Protein AF-A0A1T2L4C2-F1 (afdb_monomer)

Nearest PDB structures (foldseek):
  3mem-assembly1_A  TM=8.957E-01  e=5.351E-04  Marinobacter nauticus VT8
  9ant-assembly1_A  TM=5.342E-01  e=6.808E+00  Drosophila melanogaster

Mean predicted aligned error: 5.76 Å

Radius of gyration: 14.85 Å; Cα contacts (8 Å, |Δi|>4): 71; chains: 1; bounding box: 32×33×34 Å

Foldseek 3Di:
DVLVVCVVVVHDPLVSCLVVCLCPLPDDDPNVLSSLVSVLVLLLCVVVVPDPDDVDDRDPVSCVVNVHDPVVSVVVSVVVVVCVVVVVVVVVVVVD

Secondary structure (DSSP, 8-state):
-HHHHHHHTT--HHHHHHHHHTT-TT--STTHHHHHHHHHHHHHHHHTT-SS---PPPPHHHHHHHT--HHHHHHHHHHHHTTHHHHHHHHHHH--

Organism: NCBI:txid642797

Structure (mmCIF, N/CA/C/O backbone):
data_AF-A0A1T2L4C2-F1
#
_entry.id   AF-A0A1T2L4C2-F1
#
loop_
_atom_site.group_PDB
_atom_site.id
_atom_site.type_symbol
_atom_site.label_atom_id
_atom_site.label_alt_id
_atom_site.label_comp_id
_atom_site.label_asym_id
_atom_site.label_entity_id
_atom_site.label_seq_id
_atom_site.pdbx_PDB_ins_code
_atom_site.Cartn_x
_atom_site.Cartn_y
_atom_site.Cartn_z
_atom_site.occupancy
_atom_site.B_iso_or_equiv
_atom_site.auth_seq_id
_atom_site.auth_comp_id
_atom_site.auth_asym_id
_atom_site.auth_atom_id
_atom_site.pdbx_PDB_model_num
ATOM 1 N N . MET A 1 1 ? 15.410 -5.216 9.143 1.00 71.44 1 MET A N 1
ATOM 2 C CA . MET A 1 1 ? 15.477 -6.603 9.669 1.00 71.44 1 MET A CA 1
ATOM 3 C C . MET A 1 1 ? 14.407 -7.520 9.063 1.00 71.44 1 MET A C 1
ATOM 5 O O . MET A 1 1 ? 14.756 -8.639 8.713 1.00 71.44 1 MET A O 1
ATOM 9 N N . GLY A 1 2 ? 13.165 -7.063 8.836 1.00 83.00 2 GLY A N 1
ATOM 1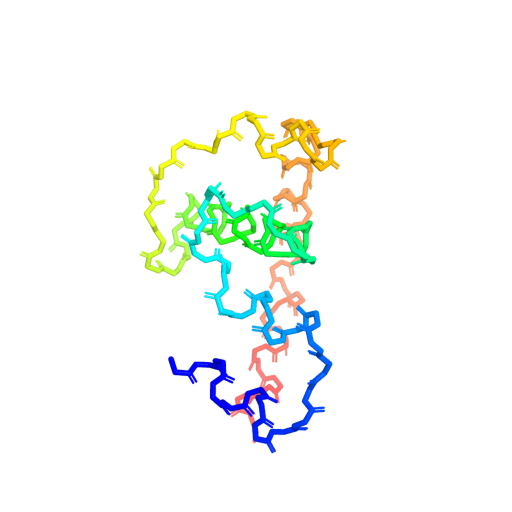0 C CA . GLY A 1 2 ? 12.077 -7.896 8.280 1.00 83.00 2 GLY A CA 1
ATOM 11 C C . GLY A 1 2 ? 12.389 -8.639 6.969 1.00 83.00 2 GLY A C 1
ATOM 12 O O . GLY A 1 2 ? 12.128 -9.833 6.876 1.00 83.00 2 GLY A O 1
ATOM 13 N N . ASN A 1 3 ? 13.040 -7.994 5.993 1.00 84.38 3 ASN A N 1
ATOM 14 C CA . ASN A 1 3 ? 13.368 -8.633 4.705 1.00 84.38 3 ASN A CA 1
ATOM 15 C C . ASN A 1 3 ? 14.257 -9.891 4.847 1.00 84.38 3 ASN A C 1
ATOM 17 O O . ASN A 1 3 ? 14.122 -10.847 4.090 1.00 84.38 3 ASN A O 1
ATOM 21 N N . TRP A 1 4 ? 15.159 -9.932 5.835 1.00 89.88 4 TRP A N 1
ATOM 22 C CA . TRP A 1 4 ? 15.981 -11.124 6.079 1.00 89.88 4 TRP A CA 1
ATOM 23 C C . TRP A 1 4 ? 15.135 -12.321 6.542 1.00 89.88 4 TRP A C 1
ATOM 25 O O . TRP A 1 4 ? 15.375 -13.453 6.114 1.00 89.88 4 TRP A O 1
ATOM 35 N N . LEU A 1 5 ? 14.123 -12.066 7.375 1.00 92.56 5 LEU A N 1
ATOM 36 C CA . LEU A 1 5 ? 13.219 -13.097 7.875 1.00 92.56 5 LEU A CA 1
ATOM 37 C C . LEU A 1 5 ? 12.347 -13.651 6.745 1.00 92.56 5 LEU A C 1
ATOM 39 O O . LEU A 1 5 ? 12.273 -14.864 6.581 1.00 92.56 5 LEU A O 1
ATOM 43 N N . MET A 1 6 ? 11.773 -12.771 5.917 1.00 94.56 6 MET A N 1
ATOM 44 C CA . MET A 1 6 ? 10.946 -13.170 4.770 1.00 94.56 6 MET A CA 1
ATOM 45 C C . MET A 1 6 ? 11.717 -14.081 3.804 1.00 94.56 6 MET A C 1
ATOM 47 O O . MET A 1 6 ? 11.224 -15.143 3.418 1.00 94.56 6 MET A O 1
ATOM 51 N N . ARG A 1 7 ? 12.981 -13.741 3.516 1.00 90.69 7 ARG A N 1
ATOM 52 C CA . ARG A 1 7 ? 13.867 -14.586 2.701 1.00 90.69 7 ARG A CA 1
ATOM 53 C C . ARG A 1 7 ? 14.168 -15.928 3.364 1.00 90.69 7 ARG A C 1
ATOM 55 O O . ARG A 1 7 ? 14.148 -16.957 2.694 1.00 90.69 7 ARG A O 1
AT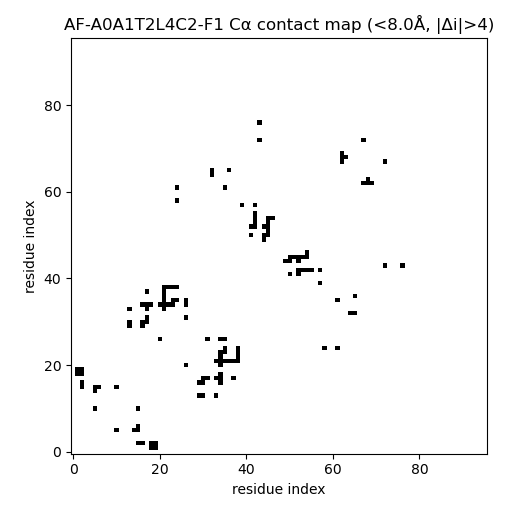OM 62 N N . SER A 1 8 ? 14.421 -15.936 4.672 1.00 93.31 8 SER A N 1
ATOM 63 C CA . SER A 1 8 ? 14.672 -17.169 5.436 1.00 93.31 8 SER A CA 1
ATOM 64 C C . SER A 1 8 ? 13.453 -18.096 5.457 1.00 93.31 8 SER A C 1
ATOM 66 O O . SER A 1 8 ? 13.600 -19.315 5.414 1.00 93.31 8 SER A O 1
ATOM 68 N N . TRP A 1 9 ? 12.250 -17.522 5.449 1.00 95.81 9 TRP A N 1
ATOM 69 C CA . TRP A 1 9 ? 10.979 -18.239 5.339 1.00 95.81 9 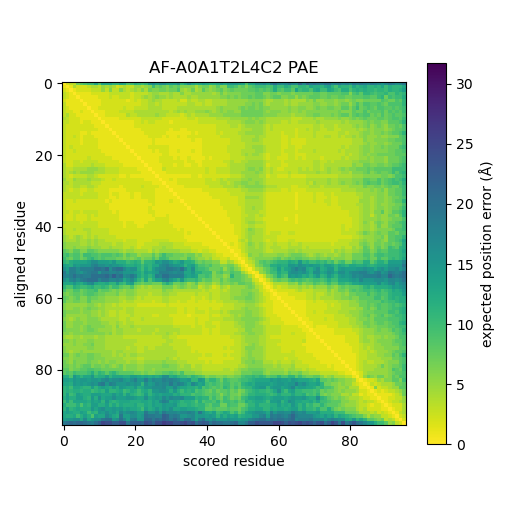TRP A CA 1
ATOM 70 C C . TRP A 1 9 ? 10.595 -18.613 3.905 1.00 95.81 9 TRP A C 1
ATOM 72 O O . TRP A 1 9 ? 9.561 -19.242 3.704 1.00 95.81 9 TRP A O 1
ATOM 82 N N . ARG A 1 10 ? 11.435 -18.285 2.912 1.00 95.25 10 ARG A N 1
ATOM 83 C CA . ARG A 1 10 ? 11.179 -18.532 1.483 1.00 95.25 10 ARG A CA 1
ATOM 84 C C . ARG A 1 10 ? 9.867 -17.903 1.003 1.00 95.25 10 ARG A C 1
ATOM 86 O O . ARG A 1 10 ? 9.154 -18.495 0.195 1.00 95.25 10 ARG A O 1
ATOM 93 N N . MET A 1 11 ? 9.560 -16.706 1.500 1.00 97.31 11 MET A N 1
ATOM 94 C CA . MET A 1 11 ? 8.413 -15.940 1.023 1.00 97.31 11 MET A CA 1
ATOM 95 C C . MET A 1 11 ? 8.595 -15.541 -0.452 1.00 97.31 11 MET A C 1
ATOM 97 O O . MET A 1 11 ? 9.738 -15.350 -0.887 1.00 97.31 11 MET A O 1
ATOM 101 N N . PRO A 1 12 ? 7.494 -15.382 -1.210 1.00 97.12 12 PRO A N 1
ATOM 102 C CA . PRO A 1 12 ? 7.530 -14.889 -2.586 1.00 97.12 12 PRO A CA 1
ATOM 103 C C . PRO A 1 12 ? 8.260 -13.545 -2.730 1.00 97.12 12 PRO A C 1
ATOM 105 O O . PRO A 1 12 ? 8.257 -12.721 -1.811 1.00 97.12 12 PRO A O 1
ATOM 108 N N . GLU A 1 13 ? 8.847 -13.296 -3.905 1.00 94.31 13 GLU A N 1
ATOM 109 C CA . GLU A 1 13 ? 9.621 -12.073 -4.183 1.00 94.31 13 GLU A CA 1
ATOM 110 C C . GLU A 1 13 ? 8.798 -10.785 -4.052 1.00 94.31 13 GLU A C 1
ATOM 112 O O . GLU A 1 13 ? 9.330 -9.762 -3.622 1.00 94.31 13 GLU A O 1
ATOM 117 N N . GLU A 1 14 ? 7.495 -10.842 -4.321 1.00 96.12 14 GLU A N 1
ATOM 118 C CA . GLU A 1 14 ? 6.564 -9.734 -4.087 1.00 96.12 14 GLU A CA 1
ATOM 119 C C . GLU A 1 14 ? 6.504 -9.321 -2.607 1.00 96.12 14 GLU A C 1
ATOM 121 O O . GLU A 1 14 ? 6.532 -8.129 -2.291 1.00 96.12 14 GLU A O 1
ATOM 126 N N . ILE A 1 15 ? 6.548 -10.283 -1.680 1.00 96.19 15 ILE A N 1
ATOM 127 C CA . ILE A 1 15 ? 6.577 -10.014 -0.235 1.00 96.19 15 ILE A CA 1
ATOM 128 C C . ILE A 1 15 ? 7.957 -9.520 0.200 1.00 96.19 15 ILE A C 1
ATOM 130 O O . ILE A 1 15 ? 8.048 -8.535 0.934 1.00 96.19 15 ILE A O 1
ATOM 134 N N . ASN A 1 16 ? 9.036 -10.155 -0.276 1.00 95.81 16 ASN A N 1
ATOM 135 C CA . ASN A 1 16 ? 10.403 -9.707 0.022 1.00 95.81 16 ASN A CA 1
ATOM 136 C C . ASN A 1 16 ? 10.608 -8.248 -0.422 1.00 95.81 16 ASN A C 1
ATOM 138 O O . ASN A 1 16 ? 11.125 -7.426 0.337 1.00 95.81 16 ASN A O 1
ATOM 142 N N . THR A 1 17 ? 10.148 -7.913 -1.628 1.00 96.06 17 THR A N 1
ATOM 143 C CA . THR A 1 17 ? 10.251 -6.567 -2.200 1.00 96.06 17 THR A CA 1
ATOM 144 C C . THR A 1 17 ? 9.408 -5.562 -1.427 1.00 96.06 17 THR A C 1
ATOM 146 O O . THR A 1 17 ? 9.933 -4.525 -1.031 1.00 96.06 17 THR A O 1
ATOM 149 N N . THR A 1 18 ? 8.154 -5.891 -1.113 1.00 96.06 18 THR A N 1
ATOM 150 C CA . THR A 1 18 ? 7.275 -5.034 -0.297 1.00 96.06 18 THR A CA 1
ATOM 151 C C . THR A 1 18 ? 7.910 -4.719 1.057 1.00 96.06 18 THR A C 1
ATOM 153 O O . THR A 1 18 ? 8.082 -3.557 1.414 1.00 96.06 18 THR A O 1
ATOM 156 N N . VAL A 1 19 ? 8.370 -5.736 1.792 1.00 94.94 19 VAL A N 1
ATOM 157 C CA . VAL A 1 19 ? 8.994 -5.541 3.112 1.00 94.94 19 VAL A CA 1
ATOM 158 C C . VAL A 1 19 ? 10.316 -4.771 3.017 1.00 94.94 19 VAL A C 1
ATOM 160 O O . VAL A 1 19 ? 10.682 -4.066 3.958 1.00 94.94 19 VAL A O 1
ATOM 163 N N . ARG A 1 20 ? 11.047 -4.872 1.903 1.00 94.62 20 ARG A N 1
ATOM 164 C CA . ARG A 1 20 ? 12.272 -4.092 1.683 1.00 94.62 20 ARG A CA 1
ATOM 165 C C . ARG A 1 20 ? 11.981 -2.621 1.377 1.00 94.62 20 ARG A C 1
ATOM 167 O O . ARG A 1 20 ? 12.706 -1.769 1.880 1.00 94.62 20 ARG A O 1
ATOM 174 N N . GLU A 1 21 ? 10.957 -2.341 0.576 1.00 95.25 21 GLU A N 1
ATOM 175 C CA . GLU A 1 21 ? 10.756 -1.032 -0.062 1.00 95.25 21 GLU A CA 1
ATOM 176 C C . GLU A 1 21 ? 9.574 -0.225 0.495 1.00 95.25 21 GLU A C 1
ATOM 178 O O . GLU A 1 21 ? 9.439 0.933 0.131 1.00 95.25 21 GLU A O 1
ATOM 183 N N . HIS A 1 22 ? 8.736 -0.763 1.389 1.00 92.75 22 HIS A N 1
ATOM 184 C CA . HIS A 1 22 ? 7.540 -0.058 1.894 1.00 92.75 22 HIS A CA 1
ATOM 185 C C . HIS A 1 22 ? 7.803 1.281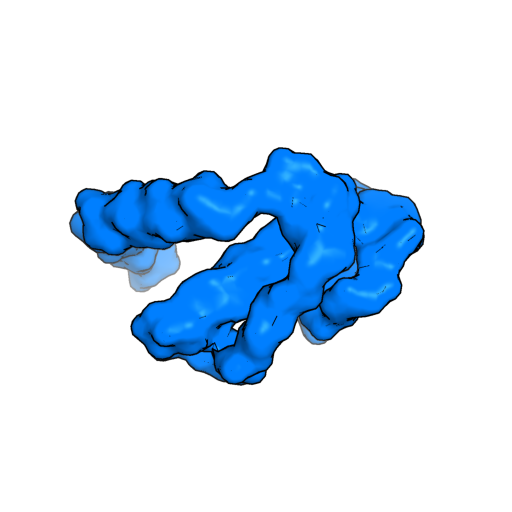 2.603 1.00 92.75 22 HIS A C 1
ATOM 187 O O . HIS A 1 22 ? 6.867 2.039 2.787 1.00 92.75 22 HIS A O 1
ATOM 193 N N . HIS A 1 23 ? 9.041 1.613 2.982 1.00 90.19 23 HIS A N 1
ATOM 194 C CA . HIS A 1 23 ? 9.394 2.946 3.501 1.00 90.19 23 HIS A CA 1
ATOM 195 C C . HIS A 1 23 ? 9.909 3.915 2.419 1.00 90.19 23 HIS A C 1
ATOM 197 O O . HIS A 1 23 ? 10.213 5.072 2.707 1.00 90.19 23 HIS A O 1
ATOM 203 N N . ASN A 1 24 ? 10.062 3.452 1.180 1.00 91.12 24 ASN A N 1
ATOM 204 C CA . ASN A 1 24 ? 10.604 4.208 0.060 1.00 91.12 24 ASN A CA 1
ATOM 205 C C . ASN A 1 24 ? 9.461 4.740 -0.817 1.00 91.12 24 ASN A C 1
ATOM 207 O O . ASN A 1 24 ? 9.022 4.081 -1.757 1.00 91.12 24 ASN A O 1
ATOM 211 N N . SER A 1 25 ? 9.015 5.968 -0.544 1.00 88.69 25 SER A N 1
ATOM 212 C CA . SER A 1 25 ? 7.917 6.626 -1.274 1.00 88.69 25 SER A CA 1
ATOM 213 C C . SER A 1 25 ? 8.190 6.869 -2.764 1.00 88.69 25 SER A C 1
ATOM 215 O O . SER A 1 25 ? 7.268 7.182 -3.516 1.00 88.69 25 SER A O 1
ATOM 217 N N . ALA A 1 26 ? 9.444 6.742 -3.202 1.00 91.19 26 ALA A N 1
ATOM 218 C CA . ALA A 1 26 ? 9.853 6.900 -4.593 1.00 91.19 26 ALA A CA 1
ATOM 219 C C . ALA A 1 26 ? 10.041 5.556 -5.321 1.00 91.19 26 ALA A C 1
ATOM 221 O O . ALA A 1 26 ? 10.506 5.540 -6.464 1.00 91.19 26 ALA A O 1
ATOM 222 N N . TYR A 1 27 ? 9.717 4.425 -4.686 1.00 93.50 27 TYR A N 1
ATOM 223 C CA . TYR A 1 27 ? 9.907 3.113 -5.290 1.00 93.50 27 TYR A CA 1
ATOM 224 C C . TYR A 1 27 ? 8.958 2.881 -6.478 1.00 93.50 27 TYR A C 1
ATOM 226 O O . TYR A 1 27 ? 7.734 2.955 -6.370 1.00 93.50 27 TYR A O 1
ATOM 234 N N . CYS A 1 28 ? 9.541 2.567 -7.635 1.00 94.50 28 CYS A N 1
ATOM 235 C CA . CYS A 1 28 ? 8.828 2.335 -8.895 1.00 94.50 28 CYS A CA 1
ATOM 236 C C . CYS A 1 28 ? 9.286 1.056 -9.622 1.00 94.50 28 CYS A C 1
ATOM 238 O O . CYS A 1 28 ? 9.069 0.907 -10.823 1.00 94.50 28 CYS A O 1
ATOM 240 N N . GLY A 1 29 ? 9.958 0.151 -8.901 1.00 94.69 29 GLY A N 1
ATOM 241 C CA . GLY A 1 29 ? 10.463 -1.112 -9.437 1.00 94.69 29 GLY A CA 1
ATOM 242 C C . GLY A 1 29 ? 9.402 -2.213 -9.546 1.00 94.69 29 GLY A C 1
ATOM 243 O O . GLY A 1 29 ? 8.196 -1.976 -9.477 1.00 94.69 29 GLY A O 1
ATOM 244 N N . GLU A 1 30 ? 9.864 -3.452 -9.712 1.00 96.44 30 GLU A N 1
ATOM 245 C CA . GLU A 1 30 ? 8.994 -4.632 -9.696 1.00 96.44 30 GLU A CA 1
ATOM 246 C C . GLU A 1 30 ? 8.200 -4.698 -8.383 1.00 96.44 30 GLU A C 1
ATOM 248 O O . GLU A 1 30 ? 8.722 -4.367 -7.324 1.00 96.44 30 GLU A O 1
ATOM 253 N N . TYR A 1 31 ? 6.927 -5.092 -8.438 1.00 96.88 31 TYR A N 1
ATOM 254 C CA . TYR A 1 31 ? 6.052 -5.157 -7.256 1.00 96.88 31 TYR A CA 1
ATOM 255 C C . TYR A 1 31 ? 5.817 -3.816 -6.533 1.00 96.88 31 TYR A C 1
ATOM 257 O O . TYR A 1 31 ? 5.262 -3.807 -5.432 1.00 96.88 31 TYR A O 1
ATOM 265 N N . ALA A 1 32 ? 6.160 -2.676 -7.150 1.00 95.12 32 ALA A N 1
ATOM 266 C CA . ALA A 1 32 ? 5.935 -1.351 -6.570 1.00 95.12 32 ALA A CA 1
ATOM 267 C C . ALA A 1 32 ? 4.499 -1.090 -6.084 1.00 95.12 32 ALA A C 1
ATOM 269 O O . ALA A 1 32 ? 4.370 -0.469 -5.030 1.00 95.12 32 ALA A O 1
ATOM 270 N N . PRO A 1 33 ? 3.423 -1.583 -6.740 1.00 95.50 33 PRO A N 1
ATOM 271 C CA . PRO A 1 33 ? 2.075 -1.380 -6.223 1.00 95.50 33 PRO A CA 1
ATOM 272 C C . PRO A 1 33 ? 1.883 -1.874 -4.783 1.00 95.50 33 PRO A C 1
ATOM 274 O O . PRO A 1 33 ? 1.214 -1.209 -3.999 1.00 95.50 33 PRO A O 1
ATOM 277 N N . TYR A 1 34 ? 2.511 -2.991 -4.404 1.00 95.94 34 TYR A N 1
ATOM 278 C CA . TYR A 1 34 ? 2.405 -3.528 -3.048 1.00 95.94 34 TYR A CA 1
ATOM 279 C C . TYR A 1 34 ? 3.203 -2.702 -2.036 1.00 95.94 34 TYR A C 1
ATOM 281 O O . TYR A 1 34 ? 2.673 -2.351 -0.984 1.00 95.94 34 TYR A O 1
ATOM 289 N N . ALA A 1 35 ? 4.447 -2.336 -2.364 1.00 95.38 35 ALA A N 1
ATOM 290 C CA . ALA A 1 35 ? 5.269 -1.474 -1.511 1.00 95.38 35 ALA A CA 1
ATOM 291 C C . ALA A 1 35 ? 4.593 -0.115 -1.266 1.00 95.38 35 ALA A C 1
ATOM 293 O O . ALA A 1 35 ? 4.510 0.341 -0.128 1.00 95.38 35 ALA A O 1
ATOM 294 N N . ASN A 1 36 ? 4.041 0.484 -2.322 1.00 94.50 36 ASN A N 1
ATOM 295 C CA . ASN A 1 36 ? 3.369 1.779 -2.265 1.00 94.50 36 ASN A CA 1
ATOM 296 C C . ASN A 1 36 ? 2.055 1.712 -1.481 1.00 94.50 36 ASN A C 1
ATOM 298 O O . ASN A 1 36 ? 1.730 2.646 -0.752 1.00 94.50 36 ASN A O 1
ATOM 302 N N . LEU A 1 37 ? 1.311 0.608 -1.592 1.00 94.31 37 LEU A N 1
ATOM 303 C CA . LEU A 1 37 ? 0.095 0.408 -0.809 1.00 94.31 37 LEU A CA 1
ATOM 304 C C . LEU A 1 37 ? 0.400 0.312 0.692 1.00 94.31 37 LEU A C 1
ATOM 306 O O . LEU A 1 37 ? -0.298 0.935 1.489 1.00 94.31 37 LEU A O 1
ATOM 310 N N . VAL A 1 38 ? 1.449 -0.425 1.075 1.00 93.94 38 VAL A N 1
ATOM 311 C CA . VAL A 1 38 ? 1.879 -0.513 2.482 1.00 93.94 38 VAL A CA 1
ATOM 312 C C . VAL A 1 38 ? 2.382 0.841 2.981 1.00 93.94 38 VAL A C 1
ATOM 314 O O . VAL A 1 38 ? 1.968 1.262 4.054 1.00 93.94 38 VAL A O 1
ATOM 317 N N . PHE A 1 39 ? 3.162 1.572 2.175 1.00 92.50 39 PHE A N 1
ATOM 318 C CA . PHE A 1 39 ? 3.574 2.941 2.506 1.00 92.50 39 PHE A CA 1
ATOM 319 C C . PHE A 1 39 ? 2.366 3.840 2.813 1.00 92.50 39 PHE A C 1
ATOM 321 O O . PHE A 1 39 ? 2.350 4.549 3.816 1.00 92.50 39 PHE A O 1
ATOM 328 N N . ILE A 1 40 ? 1.328 3.806 1.967 1.00 91.94 40 ILE A N 1
ATOM 329 C CA . ILE A 1 40 ? 0.108 4.596 2.186 1.00 91.94 40 ILE A CA 1
ATOM 330 C C . ILE A 1 40 ? -0.587 4.167 3.479 1.00 91.94 40 ILE A C 1
ATOM 332 O O . ILE A 1 40 ? -0.977 5.029 4.263 1.00 91.94 40 ILE A O 1
ATOM 336 N N . ALA A 1 41 ? -0.725 2.862 3.723 1.00 91.00 41 ALA A N 1
ATOM 337 C CA . ALA A 1 41 ? -1.337 2.354 4.947 1.00 91.00 41 ALA A CA 1
ATOM 338 C C . ALA A 1 41 ? -0.586 2.831 6.203 1.00 91.00 41 ALA A C 1
ATOM 340 O O . ALA A 1 41 ? -1.222 3.323 7.136 1.00 91.00 41 ALA A O 1
ATOM 341 N N . ASP A 1 42 ? 0.747 2.769 6.201 1.00 89.69 42 ASP A N 1
ATOM 342 C CA . ASP A 1 42 ? 1.582 3.236 7.312 1.00 89.69 42 ASP A CA 1
ATOM 343 C C . ASP A 1 42 ? 1.409 4.740 7.563 1.00 89.69 42 ASP A C 1
ATOM 345 O O . ASP A 1 42 ? 1.262 5.163 8.710 1.00 89.69 42 ASP A O 1
ATOM 349 N N . GLN A 1 43 ? 1.342 5.554 6.505 1.00 88.06 43 GLN A N 1
ATOM 350 C CA . GLN A 1 43 ? 1.102 6.995 6.633 1.00 88.06 43 GLN A CA 1
ATOM 351 C C . GLN A 1 43 ? -0.297 7.314 7.174 1.00 88.06 43 GLN A C 1
ATOM 353 O O . GLN A 1 43 ? -0.441 8.191 8.029 1.00 88.06 43 GLN A O 1
ATOM 358 N N . LEU A 1 44 ? -1.328 6.600 6.712 1.00 87.50 44 LEU A N 1
ATOM 359 C CA . LEU A 1 44 ? -2.698 6.766 7.206 1.00 87.50 44 LEU A CA 1
ATOM 360 C C . LEU A 1 44 ? -2.801 6.399 8.694 1.00 87.50 44 LEU A C 1
ATOM 362 O O . LEU A 1 44 ? -3.416 7.131 9.469 1.00 87.50 44 LEU A O 1
ATOM 366 N N . LEU A 1 45 ? -2.156 5.307 9.111 1.00 85.81 45 LEU A N 1
ATOM 367 C CA . LEU A 1 45 ? -2.085 4.897 10.516 1.00 85.81 45 LEU A CA 1
ATOM 368 C C . LEU A 1 45 ? -1.279 5.899 11.361 1.00 85.81 45 LEU A C 1
ATOM 370 O O . LEU A 1 45 ? -1.723 6.290 12.443 1.00 85.81 45 LEU A O 1
ATOM 374 N N . GLY A 1 46 ? -0.151 6.393 10.844 1.00 84.81 46 GLY A N 1
ATOM 375 C CA . GLY A 1 46 ? 0.672 7.430 11.476 1.00 84.81 46 GLY A CA 1
ATOM 376 C C . GLY A 1 46 ? -0.071 8.744 11.715 1.00 84.81 46 GLY A C 1
ATOM 377 O O . GLY A 1 46 ? 0.092 9.377 12.767 1.00 84.81 46 GLY A O 1
ATOM 378 N N . ALA A 1 47 ? -0.940 9.138 10.780 1.00 82.88 47 ALA A N 1
ATOM 379 C CA . ALA A 1 47 ? -1.807 10.307 10.919 1.00 82.88 47 ALA A CA 1
ATOM 380 C C . ALA A 1 47 ? -2.834 10.153 12.057 1.00 82.88 47 ALA A C 1
ATOM 382 O O . ALA A 1 47 ? -3.150 11.135 12.726 1.00 82.88 47 ALA A O 1
ATOM 383 N N . GLN A 1 48 ? -3.288 8.925 12.329 1.00 80.81 48 GLN A N 1
ATOM 384 C CA . GLN A 1 48 ? -4.158 8.589 13.466 1.00 80.81 48 GLN A CA 1
ATOM 385 C C . GLN A 1 48 ? -3.385 8.427 14.791 1.00 80.81 48 GLN A C 1
ATOM 387 O O . GLN A 1 48 ? -3.984 8.218 15.843 1.00 80.81 48 GLN A O 1
ATOM 392 N N . GLY A 1 49 ? -2.053 8.545 14.767 1.00 78.69 49 GLY A N 1
ATOM 393 C CA . GLY A 1 49 ? -1.198 8.415 15.948 1.00 78.69 49 GLY A CA 1
ATOM 394 C C . GLY A 1 49 ? -0.692 6.998 16.224 1.00 78.69 49 GLY A C 1
ATOM 395 O O . GLY A 1 49 ? -0.141 6.769 17.299 1.00 78.69 49 GLY A O 1
ATOM 396 N N . PHE A 1 50 ? -0.843 6.066 15.279 1.00 77.44 50 PHE A N 1
ATOM 397 C CA . PHE A 1 50 ? -0.282 4.719 15.384 1.00 77.44 50 PHE A CA 1
ATOM 398 C C . PHE A 1 50 ? 1.120 4.636 14.764 1.00 77.44 50 PHE A C 1
ATOM 400 O O . PHE A 1 50 ? 1.353 5.126 13.664 1.00 77.44 50 PHE A O 1
ATOM 407 N N . GLY A 1 51 ? 2.039 3.945 15.445 1.00 69.38 51 GLY A N 1
ATOM 408 C CA . GLY A 1 51 ? 3.403 3.704 14.960 1.00 69.38 51 GLY A CA 1
ATOM 409 C C . GLY A 1 51 ? 4.330 4.926 15.020 1.00 69.38 51 GLY A C 1
ATOM 410 O O . GLY A 1 51 ? 3.966 5.986 15.523 1.00 69.38 51 GLY A O 1
ATOM 411 N N . ASP A 1 52 ? 5.542 4.753 14.487 1.00 66.62 52 ASP A N 1
ATOM 412 C CA . ASP A 1 52 ? 6.607 5.774 14.449 1.00 66.62 52 ASP A CA 1
ATOM 413 C C . ASP A 1 52 ? 6.697 6.493 13.083 1.00 66.62 52 ASP A C 1
ATOM 415 O O . ASP A 1 52 ? 7.700 7.136 12.765 1.00 66.62 52 ASP A O 1
ATOM 419 N N . GLY A 1 53 ? 5.669 6.352 12.239 1.00 60.94 53 GLY A N 1
ATOM 420 C CA . GLY A 1 53 ? 5.649 6.888 10.877 1.00 60.94 53 GLY A CA 1
ATOM 421 C C . GLY A 1 53 ? 5.771 8.414 10.828 1.00 60.94 53 GLY A C 1
ATOM 422 O O . GLY A 1 53 ? 5.206 9.138 11.654 1.00 60.94 53 GLY A O 1
ATOM 423 N N . VAL A 1 54 ? 6.504 8.924 9.833 1.00 59.81 54 VAL A N 1
ATOM 424 C CA . VAL A 1 54 ? 6.621 10.368 9.599 1.00 59.81 54 VAL A CA 1
ATOM 425 C C . VAL A 1 54 ? 5.276 10.879 9.104 1.00 59.81 54 VAL A C 1
ATOM 427 O O . VAL A 1 54 ? 4.800 10.455 8.061 1.00 59.81 54 VAL A O 1
ATOM 430 N N . ARG A 1 55 ? 4.672 11.832 9.814 1.00 64.31 55 ARG A N 1
ATOM 431 C CA . ARG A 1 55 ? 3.407 12.476 9.422 1.00 64.31 55 ARG A CA 1
ATOM 432 C C . ARG A 1 55 ? 3.614 13.453 8.266 1.00 64.31 55 ARG A C 1
ATOM 434 O O . ARG A 1 55 ? 3.458 14.660 8.432 1.00 64.31 55 ARG A O 1
ATOM 441 N N . ASP A 1 56 ? 4.031 12.930 7.125 1.00 64.31 56 ASP A N 1
ATOM 442 C CA . ASP A 1 56 ? 4.221 13.702 5.907 1.00 64.31 56 ASP A CA 1
ATOM 443 C C . ASP A 1 56 ? 3.011 13.565 4.985 1.00 64.31 56 ASP A C 1
ATOM 445 O O . ASP A 1 56 ? 2.294 12.559 4.998 1.00 64.31 56 ASP A O 1
ATOM 449 N N . THR A 1 57 ? 2.788 14.591 4.171 1.00 72.19 57 THR A N 1
ATOM 450 C CA . THR A 1 57 ? 1.726 14.588 3.165 1.00 72.19 57 THR A CA 1
ATOM 451 C C . THR A 1 57 ? 1.951 13.471 2.149 1.00 72.19 57 THR A C 1
ATOM 453 O O . THR A 1 57 ? 3.051 13.318 1.616 1.00 72.19 57 THR A O 1
ATOM 456 N N . LEU A 1 58 ? 0.902 12.693 1.866 1.00 83.56 58 LEU A N 1
ATOM 457 C CA . LEU A 1 58 ? 0.957 11.624 0.872 1.00 83.56 58 LEU A CA 1
ATOM 458 C C . LEU A 1 58 ? 1.276 12.199 -0.520 1.00 83.56 58 LEU A C 1
ATOM 460 O O . LEU A 1 58 ? 0.569 13.097 -0.984 1.00 83.56 58 LEU A O 1
ATOM 464 N N . PRO A 1 59 ? 2.300 11.683 -1.225 1.00 83.81 59 PRO A N 1
ATOM 465 C CA . PRO A 1 59 ? 2.578 12.101 -2.591 1.00 83.81 59 PRO A CA 1
ATOM 466 C C . PRO A 1 59 ? 1.398 11.772 -3.513 1.00 83.81 59 PRO A C 1
ATOM 468 O O . PRO A 1 59 ? 1.049 10.606 -3.699 1.00 83.81 59 PRO A O 1
ATOM 471 N N . GLN A 1 60 ? 0.826 12.786 -4.169 1.00 85.44 60 GLN A N 1
ATOM 472 C CA . GLN A 1 60 ? -0.284 12.606 -5.119 1.00 85.44 60 GLN A CA 1
ATOM 473 C C . GLN A 1 60 ? 0.062 11.632 -6.262 1.00 85.44 60 GLN A C 1
ATOM 475 O O . GLN A 1 60 ? -0.808 10.948 -6.808 1.00 85.44 60 GLN A O 1
ATOM 480 N N . SER A 1 61 ? 1.345 11.550 -6.621 1.00 87.00 61 SER A N 1
ATOM 48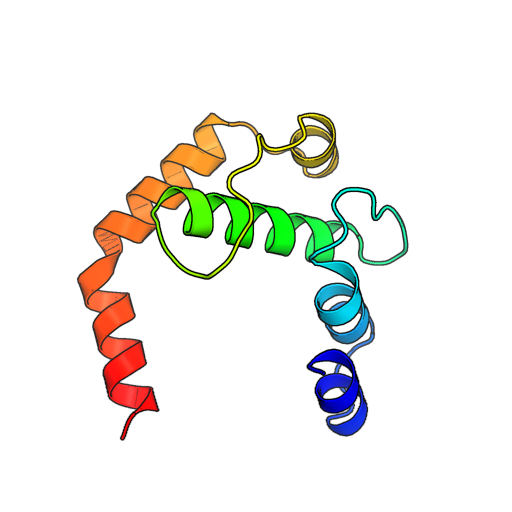1 C CA . SER A 1 61 ? 1.862 10.606 -7.611 1.00 87.00 61 SER A CA 1
ATOM 482 C C . SER A 1 61 ? 1.628 9.146 -7.217 1.00 87.00 61 SER A C 1
ATOM 484 O O . SER A 1 61 ? 1.336 8.342 -8.097 1.00 87.00 61 SER A O 1
ATOM 486 N N . LEU A 1 62 ? 1.698 8.801 -5.924 1.00 88.69 62 LEU A N 1
ATOM 487 C CA . LEU A 1 62 ? 1.447 7.439 -5.440 1.00 88.69 62 LEU A CA 1
ATOM 488 C C . LEU A 1 62 ? -0.027 7.061 -5.559 1.00 88.69 62 LEU A C 1
ATOM 490 O O . LEU A 1 62 ? -0.342 5.973 -6.035 1.00 88.69 62 LEU A O 1
ATOM 494 N N . LEU A 1 63 ? -0.922 7.981 -5.194 1.00 90.75 63 LEU A N 1
ATOM 495 C CA . LEU A 1 63 ? -2.363 7.776 -5.346 1.00 90.75 63 LEU A CA 1
ATOM 496 C C . LEU A 1 63 ? -2.721 7.573 -6.818 1.00 90.75 63 LEU A C 1
ATOM 498 O O . LEU A 1 63 ? -3.369 6.595 -7.177 1.00 90.75 63 LEU A O 1
ATOM 502 N N . THR A 1 64 ? -2.178 8.427 -7.686 1.00 90.81 64 THR A N 1
ATOM 503 C CA . THR A 1 64 ? -2.373 8.325 -9.138 1.00 90.81 64 THR A CA 1
ATOM 504 C C . THR A 1 64 ? -1.839 7.001 -9.692 1.00 90.81 64 THR A C 1
ATOM 506 O O . THR A 1 64 ? -2.515 6.358 -10.491 1.00 90.81 64 THR A O 1
ATOM 509 N N . ALA A 1 65 ? -0.653 6.560 -9.257 1.00 88.69 65 ALA A N 1
ATOM 510 C CA . ALA A 1 65 ? -0.045 5.306 -9.706 1.00 88.69 65 ALA A CA 1
ATOM 511 C C . ALA A 1 65 ? -0.859 4.062 -9.312 1.00 88.69 65 ALA A C 1
ATOM 513 O O . ALA A 1 65 ? -0.808 3.052 -10.012 1.00 88.69 65 ALA A O 1
ATOM 514 N N . LEU A 1 66 ? -1.610 4.137 -8.211 1.00 92.19 66 LEU A N 1
ATOM 515 C CA . LEU A 1 66 ? -2.490 3.069 -7.737 1.00 92.19 66 LEU A CA 1
ATOM 516 C C . LEU A 1 66 ? -3.950 3.235 -8.185 1.00 92.19 66 LEU A C 1
ATOM 518 O O . LEU A 1 66 ? -4.769 2.368 -7.893 1.00 92.19 66 LEU A O 1
ATOM 522 N N . GLY A 1 67 ? -4.284 4.326 -8.884 1.00 93.75 67 GLY A N 1
ATOM 523 C CA . GLY A 1 67 ? -5.664 4.655 -9.247 1.00 93.75 67 GLY A CA 1
ATOM 524 C C . GLY A 1 67 ? -6.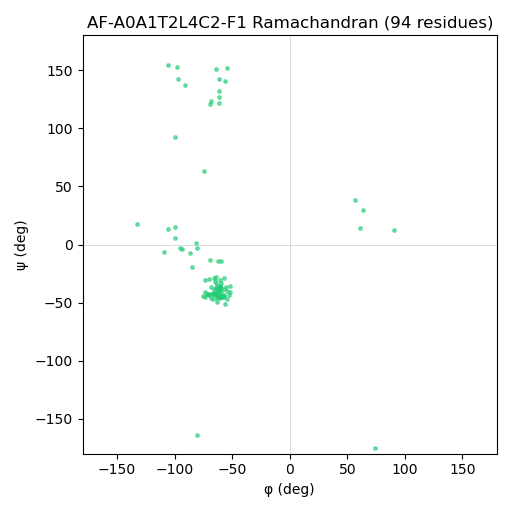558 4.924 -8.032 1.00 93.75 67 GLY A C 1
ATOM 525 O O . GLY A 1 67 ? -7.748 4.628 -8.083 1.00 93.75 67 GLY A O 1
ATOM 526 N N . LEU A 1 68 ? -5.973 5.430 -6.944 1.00 93.31 68 LEU A N 1
ATOM 527 C CA . LEU A 1 68 ? -6.666 5.755 -5.703 1.00 93.31 68 LEU A CA 1
ATOM 528 C C . LEU A 1 68 ? -7.022 7.240 -5.648 1.00 93.31 68 LEU A C 1
ATOM 530 O O . LEU A 1 68 ? -6.236 8.108 -6.032 1.00 93.31 68 LEU A O 1
ATOM 534 N N . GLU A 1 69 ? -8.193 7.527 -5.099 1.00 92.81 69 GLU A N 1
ATOM 535 C CA . GLU A 1 69 ? -8.645 8.871 -4.757 1.00 92.81 69 GLU A CA 1
ATOM 536 C C . GLU A 1 69 ? -8.583 9.096 -3.244 1.00 92.81 69 GLU A C 1
ATOM 538 O O . GLU A 1 69 ? -8.692 8.156 -2.457 1.00 92.81 69 GLU A O 1
ATOM 543 N N . GLN A 1 70 ? -8.456 10.359 -2.823 1.00 88.69 70 GLN A N 1
ATOM 544 C CA . GLN A 1 70 ? -8.429 10.714 -1.399 1.00 88.69 70 GLN A CA 1
ATOM 545 C C . GLN A 1 70 ? -9.692 10.236 -0.660 1.00 88.69 70 GLN A C 1
ATOM 547 O O . GLN A 1 70 ? -9.587 9.712 0.443 1.00 88.69 70 GLN A O 1
ATOM 552 N N . SER A 1 71 ? -10.860 10.328 -1.303 1.00 91.75 71 SER A N 1
ATOM 553 C CA . SER A 1 71 ? -12.141 9.832 -0.778 1.00 91.75 71 SER A CA 1
ATOM 554 C C . SER A 1 71 ? -12.082 8.354 -0.379 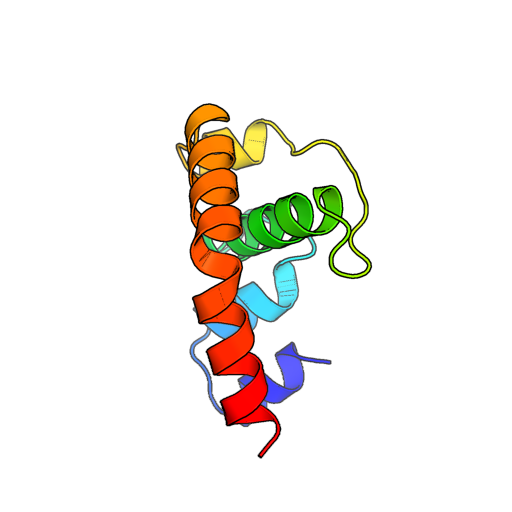1.00 91.75 71 SER A C 1
ATOM 556 O O . SER A 1 71 ? -12.587 7.973 0.670 1.00 91.75 71 SER A O 1
ATOM 558 N N . GLN A 1 72 ? -11.400 7.521 -1.169 1.00 92.81 72 GLN A N 1
ATOM 559 C CA . GLN A 1 72 ? -11.264 6.092 -0.888 1.00 92.81 72 GLN A CA 1
ATOM 560 C C . GLN A 1 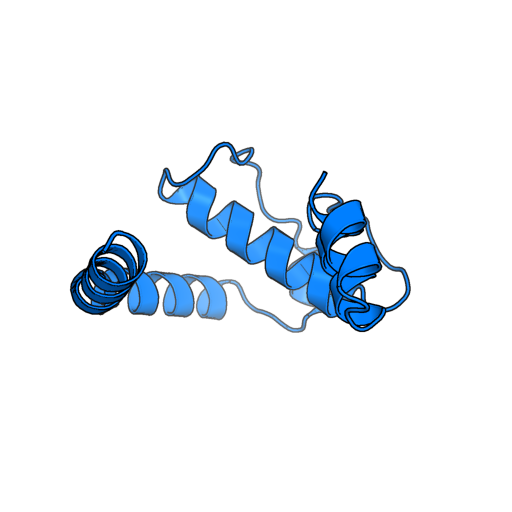72 ? -10.363 5.818 0.323 1.00 92.81 72 GLN A C 1
ATOM 562 O O . GLN A 1 72 ? -10.546 4.809 1.004 1.00 92.81 72 GLN A O 1
ATOM 567 N N . LEU A 1 73 ? -9.389 6.693 0.593 1.00 91.06 73 LEU A N 1
ATOM 568 C CA . LEU A 1 73 ? -8.547 6.604 1.789 1.00 91.06 73 LEU A CA 1
ATOM 569 C C . LEU A 1 73 ? -9.342 6.984 3.039 1.00 91.06 73 LEU A C 1
ATOM 571 O O . LEU A 1 73 ? -9.243 6.300 4.058 1.00 91.06 73 LEU A O 1
ATOM 575 N N . ASP A 1 74 ? -10.146 8.042 2.939 1.00 89.50 74 ASP A N 1
ATOM 576 C CA . ASP A 1 74 ? -10.994 8.522 4.028 1.00 89.50 74 ASP A CA 1
ATOM 577 C C . ASP A 1 74 ? -12.043 7.456 4.400 1.00 89.50 74 ASP A C 1
ATOM 579 O O . ASP A 1 74 ? -12.160 7.087 5.571 1.00 89.50 74 ASP A O 1
ATOM 583 N N . ASP A 1 75 ? -12.701 6.857 3.400 1.00 92.44 75 ASP A N 1
ATOM 584 C CA . ASP A 1 75 ? -13.636 5.738 3.585 1.00 92.44 75 ASP A CA 1
ATOM 585 C C . ASP A 1 75 ? -12.954 4.520 4.238 1.00 92.44 75 ASP A C 1
ATOM 587 O O . ASP A 1 75 ? -13.525 3.841 5.098 1.00 92.44 75 ASP A O 1
ATOM 591 N N . ALA A 1 76 ? -11.717 4.205 3.834 1.00 89.62 76 ALA A N 1
ATOM 592 C CA . ALA A 1 76 ? -10.961 3.096 4.411 1.00 89.62 76 ALA A CA 1
ATOM 593 C C . ALA A 1 76 ? -10.623 3.346 5.891 1.00 89.62 76 ALA A C 1
ATOM 595 O O . ALA A 1 76 ? -10.759 2.433 6.712 1.00 89.62 76 ALA A O 1
ATOM 596 N N . LEU A 1 77 ? -10.235 4.575 6.240 1.00 87.50 77 LEU A N 1
ATOM 597 C CA . LEU A 1 77 ? -9.985 4.992 7.620 1.00 87.50 77 LEU A CA 1
ATOM 598 C C . LEU A 1 77 ? -11.257 4.958 8.474 1.00 87.50 77 LEU A C 1
ATOM 600 O O . LEU A 1 77 ? -11.221 4.466 9.602 1.00 87.50 77 LEU A O 1
ATOM 604 N N . GLU A 1 78 ? -12.392 5.425 7.953 1.00 89.56 78 GLU A N 1
ATOM 605 C CA . GLU A 1 78 ? -13.668 5.387 8.677 1.00 89.56 78 GLU A CA 1
ATOM 606 C C . GLU A 1 78 ? -14.102 3.945 8.977 1.00 89.56 78 GLU A C 1
ATOM 608 O O . GLU A 1 78 ? -14.505 3.618 10.101 1.00 89.56 78 GLU A O 1
ATOM 613 N N . ARG A 1 79 ? -13.944 3.044 8.000 1.00 88.31 79 ARG A N 1
ATOM 614 C CA . ARG A 1 79 ? -14.211 1.610 8.180 1.00 88.31 79 ARG A CA 1
ATOM 615 C C . ARG A 1 79 ? -13.284 0.972 9.210 1.00 88.31 79 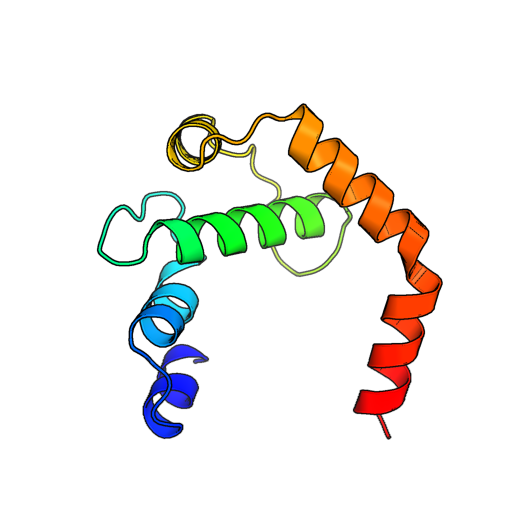ARG A C 1
ATOM 617 O O . ARG A 1 79 ? -13.743 0.132 9.988 1.00 88.31 79 ARG A O 1
ATOM 624 N N . LEU A 1 80 ? -12.008 1.357 9.227 1.00 85.31 80 LEU A N 1
ATOM 625 C CA . LEU A 1 80 ? -11.034 0.889 10.213 1.00 85.31 80 LEU A CA 1
ATOM 626 C C . LEU A 1 80 ? -11.428 1.329 11.629 1.00 85.31 80 LEU A C 1
ATOM 628 O O . LEU A 1 80 ? -11.520 0.486 12.520 1.00 85.31 80 LEU A O 1
ATOM 632 N N . ASN A 1 81 ? -11.740 2.615 11.812 1.00 83.19 81 ASN A N 1
ATOM 633 C CA . ASN A 1 81 ? -12.174 3.176 13.094 1.00 83.19 81 ASN A CA 1
ATOM 634 C C . ASN A 1 81 ? -13.473 2.526 13.589 1.00 83.19 81 ASN A C 1
ATOM 636 O O . ASN A 1 81 ? -13.610 2.204 14.765 1.00 83.19 81 ASN A O 1
ATOM 640 N N . SER A 1 82 ? -14.400 2.229 12.678 1.00 85.19 82 SER A N 1
ATOM 641 C CA . SER A 1 82 ? -15.638 1.505 13.000 1.00 85.19 82 SER A CA 1
ATOM 642 C C . SER A 1 82 ? -15.409 0.030 13.371 1.00 85.19 82 SER A C 1
ATOM 644 O O . SER A 1 82 ? -16.312 -0.623 13.892 1.00 85.19 82 SER A O 1
ATOM 646 N N . SER A 1 83 ? -14.212 -0.509 13.113 1.00 80.94 83 SER A N 1
ATOM 647 C CA . SER A 1 83 ? -13.844 -1.914 13.338 1.00 80.94 83 SER A CA 1
ATOM 648 C C . SER A 1 83 ? -12.928 -2.120 14.553 1.00 80.94 83 SER A C 1
ATOM 650 O O . SER A 1 83 ? -12.384 -3.213 14.727 1.00 80.94 83 SER A O 1
ATOM 652 N N . GLU A 1 84 ? -12.771 -1.112 15.419 1.00 76.12 84 GLU A N 1
ATOM 653 C CA . GLU A 1 84 ? -11.878 -1.138 16.590 1.00 76.12 84 GLU A CA 1
ATOM 654 C C . GLU A 1 84 ? -12.096 -2.373 17.488 1.00 76.12 84 GLU A C 1
ATOM 656 O O . GLU A 1 84 ? -11.143 -3.028 17.917 1.00 76.12 84 GLU A O 1
ATOM 661 N N . ALA A 1 85 ? -13.355 -2.767 17.706 1.00 71.06 85 ALA A N 1
ATOM 662 C CA . ALA A 1 85 ? -13.699 -3.960 18.482 1.00 71.06 85 ALA A CA 1
ATOM 663 C C . ALA A 1 85 ? -13.147 -5.261 17.862 1.00 71.06 85 ALA A C 1
ATOM 665 O O . ALA A 1 85 ? -12.709 -6.159 18.583 1.00 71.06 85 ALA A O 1
ATOM 666 N N . GLY A 1 86 ? -13.132 -5.356 16.529 1.00 75.62 86 GLY A N 1
ATOM 667 C CA . GLY A 1 86 ? -12.581 -6.502 15.806 1.00 75.62 86 GLY A CA 1
ATOM 668 C C . GLY A 1 86 ? -11.055 -6.560 15.881 1.00 75.62 86 GLY A C 1
ATOM 669 O O . GLY A 1 86 ? -10.495 -7.624 16.142 1.00 75.62 86 GLY A O 1
ATOM 670 N N . LEU A 1 87 ? -10.381 -5.414 15.733 1.00 77.25 87 LEU A N 1
ATOM 671 C CA . LEU A 1 87 ? -8.923 -5.318 15.877 1.00 77.25 87 LEU A CA 1
ATOM 672 C C . LEU A 1 87 ? -8.460 -5.713 17.284 1.00 77.25 87 LEU A C 1
ATOM 674 O O . LEU A 1 87 ? -7.546 -6.526 17.425 1.00 77.25 87 LEU A O 1
ATOM 678 N N . ASN A 1 88 ? -9.137 -5.216 18.323 1.00 77.38 88 ASN A N 1
ATOM 679 C CA . ASN A 1 88 ? -8.830 -5.576 19.708 1.00 77.38 88 ASN A CA 1
ATOM 680 C C . ASN A 1 88 ? -8.990 -7.081 19.971 1.00 77.38 88 ASN A C 1
ATOM 682 O O . ASN A 1 88 ? -8.184 -7.666 20.696 1.00 77.38 88 ASN A O 1
ATOM 686 N N . SER A 1 89 ? -9.973 -7.734 19.341 1.00 80.88 89 SER A N 1
ATOM 687 C CA . SER A 1 89 ? -10.138 -9.187 19.455 1.00 80.88 89 SER A CA 1
ATOM 688 C C . SER A 1 89 ? -8.959 -9.964 18.859 1.00 80.88 89 SER A C 1
ATOM 690 O O . SER A 1 89 ? -8.574 -10.988 19.420 1.00 80.88 89 SER A O 1
ATOM 692 N N . ILE A 1 90 ? -8.380 -9.504 17.745 1.00 80.00 90 ILE A N 1
ATOM 693 C CA . ILE A 1 90 ? -7.223 -10.158 17.110 1.00 80.00 90 ILE A CA 1
ATOM 694 C C . ILE A 1 90 ? -5.974 -10.000 17.986 1.00 80.00 90 ILE A C 1
ATOM 696 O O . ILE A 1 90 ? -5.244 -10.967 18.199 1.00 80.00 90 ILE A O 1
ATOM 700 N N . ILE A 1 91 ? -5.755 -8.805 18.547 1.00 82.69 91 ILE A N 1
ATOM 701 C CA . ILE A 1 91 ? -4.637 -8.541 19.467 1.00 82.69 91 ILE A CA 1
ATOM 702 C C . ILE A 1 91 ? -4.709 -9.477 20.681 1.00 82.69 91 ILE A C 1
ATOM 704 O O . ILE A 1 91 ? -3.704 -10.079 21.052 1.00 82.69 91 ILE A O 1
ATOM 708 N N . GLN A 1 92 ? -5.898 -9.653 21.268 1.00 79.94 92 GLN A N 1
ATOM 709 C CA . GLN A 1 92 ? -6.095 -10.559 22.405 1.00 79.94 92 GLN A CA 1
ATOM 710 C C . GLN A 1 92 ? -5.809 -12.027 22.062 1.00 79.94 92 GLN A C 1
ATOM 712 O O . GLN A 1 92 ? -5.275 -12.746 22.899 1.00 79.94 92 GLN A O 1
ATOM 717 N N . GLN A 1 93 ? -6.134 -12.473 20.846 1.00 80.56 93 GLN A N 1
ATOM 718 C CA . GLN A 1 93 ? -5.876 -13.848 20.406 1.00 80.56 93 GLN A CA 1
ATOM 719 C C . GLN A 1 93 ? -4.396 -14.124 20.124 1.00 80.56 93 GLN A C 1
ATOM 721 O O . GLN A 1 93 ? -3.957 -15.254 20.295 1.00 80.56 93 GLN A O 1
ATOM 726 N N . LEU A 1 94 ? -3.635 -13.116 19.689 1.00 70.62 94 LEU A N 1
ATOM 727 C CA . LEU A 1 94 ? -2.202 -13.247 19.398 1.00 70.62 94 LEU A CA 1
ATOM 728 C C . LEU A 1 94 ? -1.310 -13.078 20.638 1.00 70.62 94 LEU A C 1
ATOM 730 O O . LEU A 1 94 ? -0.151 -13.484 20.609 1.00 70.62 94 LEU A O 1
ATOM 734 N N . ALA A 1 95 ? -1.824 -12.459 21.704 1.00 65.69 95 ALA A N 1
ATOM 735 C CA . ALA A 1 95 ? -1.116 -12.281 22.972 1.00 65.69 95 ALA A CA 1
ATOM 736 C C . ALA A 1 95 ? -1.260 -13.474 23.944 1.00 65.69 95 ALA A C 1
ATOM 738 O O . ALA A 1 95 ? -0.621 -13.464 24.999 1.00 65.69 95 ALA A O 1
ATOM 739 N N . ALA A 1 96 ? -2.103 -14.458 23.611 1.00 47.09 96 ALA A N 1
ATOM 740 C CA . ALA A 1 96 ? -2.351 -15.681 24.381 1.00 47.09 96 ALA A CA 1
ATOM 741 C C . ALA A 1 96 ? -1.518 -16.860 23.855 1.00 47.09 96 ALA A C 1
ATOM 743 O O . ALA A 1 96 ? -1.090 -17.682 24.698 1.00 47.09 96 ALA A O 1
#

Sequence (96 aa):
MGNWLMRSWRMPEEINTTVREHHNSAYCGEYAPYANLVFIADQLLGAQGFGDGVRDTLPQSLLTALGLEQSQLDDALERLNSSEAGLNSIIQQLAA

Solvent-accessible surface area (backbone atoms only — not comparable to full-atom values): 5627 Å² total; per-residue (Å²): 116,66,36,61,52,36,56,75,70,66,51,55,68,59,56,34,44,21,62,65,38,27,86,44,92,81,61,75,61,86,54,25,71,57,12,51,51,48,31,51,51,45,37,57,39,18,68,75,67,43,80,88,47,70,81,63,84,79,60,66,66,59,34,58,74,69,73,49,54,70,68,61,52,53,54,50,49,52,54,50,65,76,36,50,74,59,54,54,52,52,54,57,65,73,74,108

pLDDT: mean 86.45, std 9.97, range [47.09, 97.31]